Protein AF-A0A0G1ERN3-F1 (afdb_monomer_lite)

Radius of gyration: 11.88 Å; chains: 1; bounding box: 21×25×36 Å

Foldseek 3Di:
DVVQLVVQLVVQVVQAPNVCSNVLSVCLVPHLEDADPDVSCVPPVNQVVSVVSNYHYDHPVVVVVVPD

Structure (mmCIF, N/CA/C/O backbone):
data_AF-A0A0G1ERN3-F1
#
_entry.id   AF-A0A0G1ERN3-F1
#
loop_
_atom_site.group_PDB
_atom_site.id
_atom_site.type_symbol
_atom_site.label_atom_id
_atom_site.label_alt_id
_atom_site.label_comp_id
_atom_site.label_asym_id
_atom_site.label_entity_id
_atom_site.label_seq_id
_atom_site.pdbx_PDB_ins_code
_atom_site.Cartn_x
_atom_site.Cartn_y
_atom_site.Cartn_z
_atom_site.occupancy
_atom_site.B_iso_or_equiv
_atom_site.auth_seq_id
_atom_site.auth_comp_id
_atom_site.auth_asym_id
_atom_site.auth_atom_id
_atom_site.pdbx_PDB_model_num
ATOM 1 N N . MET A 1 1 ? 9.478 -15.283 14.110 1.00 56.56 1 MET A N 1
ATOM 2 C CA . MET A 1 1 ? 8.726 -14.578 13.040 1.00 56.56 1 MET A CA 1
ATOM 3 C C . MET A 1 1 ? 7.327 -14.064 13.428 1.00 56.56 1 MET A C 1
ATOM 5 O O . MET A 1 1 ? 6.988 -12.986 12.972 1.00 56.56 1 MET A O 1
ATOM 9 N N . ARG A 1 2 ? 6.511 -14.709 14.290 1.00 56.97 2 ARG A N 1
ATOM 10 C CA . ARG A 1 2 ? 5.119 -14.2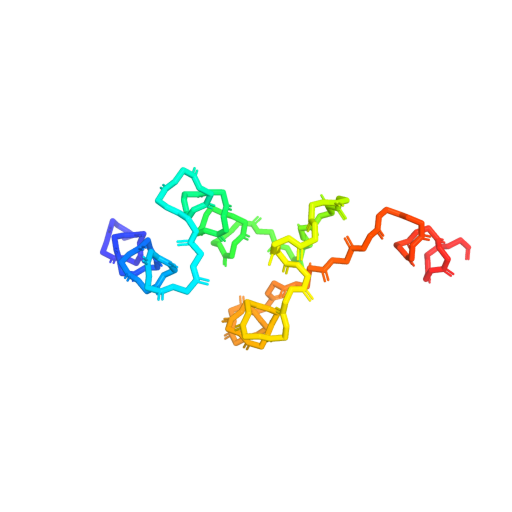49 14.582 1.00 56.97 2 ARG A CA 1
ATOM 11 C C . ARG A 1 2 ? 4.954 -12.837 15.193 1.00 56.97 2 ARG A C 1
ATOM 13 O O . ARG A 1 2 ? 3.922 -12.212 14.976 1.00 56.97 2 ARG A O 1
ATOM 20 N N . LEU A 1 3 ? 5.943 -12.321 15.929 1.00 57.53 3 LEU A N 1
ATOM 21 C CA . LEU A 1 3 ? 5.851 -11.017 16.614 1.00 57.53 3 LEU A CA 1
ATOM 22 C C . LEU A 1 3 ? 5.938 -9.806 15.664 1.00 57.53 3 LEU A C 1
ATOM 24 O O . LEU A 1 3 ? 5.344 -8.765 15.943 1.00 57.53 3 LEU A O 1
ATOM 28 N N . ALA A 1 4 ? 6.642 -9.934 14.533 1.00 62.62 4 ALA A N 1
ATOM 29 C CA . ALA A 1 4 ? 6.806 -8.844 13.566 1.00 62.62 4 ALA A CA 1
ATOM 30 C C . ALA A 1 4 ? 5.491 -8.526 12.829 1.00 62.62 4 ALA A C 1
ATOM 32 O O . ALA A 1 4 ? 5.136 -7.358 12.665 1.00 62.62 4 ALA A O 1
ATOM 33 N N . LYS A 1 5 ? 4.717 -9.567 12.496 1.00 66.19 5 LYS A N 1
ATOM 34 C CA . LYS A 1 5 ? 3.443 -9.471 11.772 1.00 66.19 5 LYS A CA 1
ATOM 35 C C . LYS A 1 5 ? 2.365 -8.710 12.548 1.00 66.19 5 LYS A C 1
ATOM 37 O O . LYS A 1 5 ? 1.753 -7.778 12.029 1.00 66.19 5 LYS A O 1
ATOM 42 N N . ALA A 1 6 ? 2.183 -9.043 13.830 1.00 73.62 6 ALA A N 1
ATOM 43 C CA . ALA A 1 6 ? 1.236 -8.343 14.704 1.00 73.62 6 ALA A CA 1
ATOM 44 C C . ALA A 1 6 ? 1.628 -6.869 14.914 1.00 73.62 6 ALA A C 1
ATOM 46 O O . ALA A 1 6 ? 0.768 -5.988 14.966 1.00 73.62 6 ALA A O 1
ATOM 47 N N . LYS A 1 7 ? 2.937 -6.589 14.974 1.00 83.25 7 LYS A N 1
ATOM 48 C CA . LYS A 1 7 ? 3.473 -5.236 15.148 1.00 83.25 7 LYS A CA 1
ATOM 49 C C . LYS A 1 7 ? 3.223 -4.352 13.923 1.00 83.25 7 LYS A C 1
ATOM 51 O O . LYS A 1 7 ? 2.828 -3.198 14.091 1.00 83.25 7 LYS A O 1
ATOM 56 N N . LEU A 1 8 ? 3.417 -4.873 12.709 1.00 87.38 8 LEU A N 1
ATOM 57 C CA . LEU A 1 8 ? 3.136 -4.133 11.472 1.00 87.38 8 LEU A CA 1
ATOM 58 C C . LEU A 1 8 ? 1.640 -3.889 11.282 1.00 87.38 8 LEU A C 1
ATOM 60 O O . LEU A 1 8 ? 1.248 -2.763 10.984 1.00 87.38 8 LEU A O 1
ATOM 64 N N . LEU A 1 9 ? 0.798 -4.891 11.540 1.00 91.19 9 LEU A N 1
ATOM 65 C CA . LEU A 1 9 ? -0.653 -4.725 11.458 1.00 91.19 9 LEU A CA 1
ATOM 66 C C . LEU A 1 9 ? -1.154 -3.633 12.416 1.00 91.19 9 LEU A C 1
ATOM 68 O O . LEU A 1 9 ? -1.870 -2.726 11.998 1.00 91.19 9 LEU A O 1
ATOM 72 N N . ALA A 1 10 ? -0.723 -3.668 13.680 1.00 91.50 10 ALA A N 1
ATOM 73 C CA . ALA A 1 10 ? -1.092 -2.657 14.670 1.00 91.50 10 ALA A CA 1
ATOM 74 C C . ALA A 1 10 ? -0.554 -1.257 14.325 1.00 91.50 10 ALA A C 1
ATOM 76 O O . ALA A 1 10 ? -1.188 -0.253 14.649 1.00 91.50 10 ALA A O 1
ATOM 77 N N . LYS A 1 11 ? 0.610 -1.171 13.667 1.00 93.19 11 LYS A N 1
ATOM 78 C CA . LYS A 1 11 ? 1.169 0.089 13.156 1.00 93.19 11 LYS A CA 1
ATOM 79 C C . LYS A 1 11 ? 0.301 0.648 12.027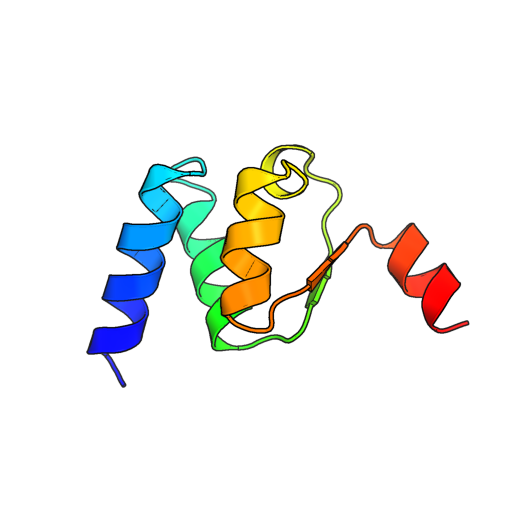 1.00 93.19 11 LYS A C 1
ATOM 81 O O . LYS A 1 11 ? -0.061 1.821 12.078 1.00 93.19 11 LYS A O 1
ATOM 86 N N . TYR A 1 12 ? -0.030 -0.166 11.027 1.00 95.19 12 TYR A N 1
ATOM 87 C CA . TYR A 1 12 ? -0.756 0.295 9.844 1.00 95.19 12 TYR A CA 1
ATOM 88 C C . TYR A 1 12 ? -2.235 0.569 10.111 1.00 95.19 12 TYR A C 1
ATOM 90 O O . TYR A 1 12 ? -2.755 1.551 9.594 1.00 95.19 12 TYR A O 1
ATOM 98 N N . ALA A 1 13 ? -2.874 -0.168 11.021 1.00 95.19 13 ALA A N 1
ATOM 99 C CA . ALA A 1 13 ? -4.254 0.090 11.444 1.00 95.19 13 ALA A CA 1
ATOM 100 C C . ALA A 1 13 ? -4.486 1.487 12.064 1.00 95.19 13 ALA A C 1
ATOM 102 O O . ALA A 1 13 ? -5.631 1.868 12.289 1.00 95.19 13 ALA A O 1
ATOM 103 N N . LYS A 1 14 ? -3.422 2.253 12.357 1.00 96.25 14 LYS A N 1
ATOM 104 C CA . LYS A 1 14 ? -3.498 3.649 12.825 1.00 96.25 14 LYS A CA 1
ATOM 105 C C . LYS A 1 14 ? -3.550 4.681 11.697 1.00 96.25 14 LYS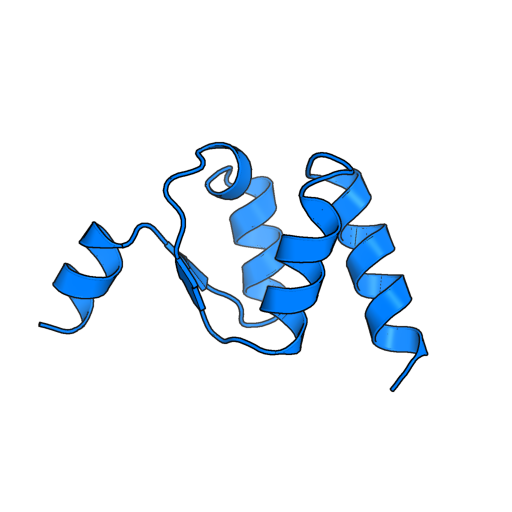 A C 1
ATOM 107 O O . LYS A 1 14 ? -3.851 5.837 11.973 1.00 96.25 14 LYS A O 1
ATOM 112 N N . ILE A 1 15 ? -3.185 4.304 10.471 1.00 96.81 15 ILE A N 1
ATOM 113 C CA . ILE A 1 15 ? -2.984 5.248 9.358 1.00 96.81 15 ILE A CA 1
ATOM 114 C C . ILE A 1 15 ? -3.771 4.897 8.093 1.00 96.81 15 ILE A C 1
ATOM 116 O O . ILE A 1 15 ? -3.820 5.716 7.180 1.00 96.81 15 ILE A O 1
ATOM 120 N N . ILE A 1 16 ? -4.365 3.703 8.035 1.00 96.81 16 ILE A N 1
ATOM 121 C CA . ILE A 1 16 ? -5.220 3.237 6.941 1.00 96.81 16 ILE A CA 1
ATOM 122 C C . ILE A 1 16 ? -6.432 2.497 7.514 1.00 96.81 16 ILE A C 1
ATOM 124 O O . ILE A 1 16 ? -6.413 2.074 8.678 1.00 96.81 16 ILE A O 1
ATOM 128 N N . SER A 1 17 ? -7.482 2.344 6.710 1.00 96.12 17 SER A N 1
ATOM 129 C CA . SER A 1 17 ? -8.670 1.562 7.047 1.00 96.12 17 SER A CA 1
ATOM 130 C C . SER A 1 17 ? -8.316 0.183 7.638 1.00 96.12 17 SER A C 1
ATOM 132 O O . SER A 1 17 ? -7.350 -0.476 7.245 1.00 96.12 17 SER A O 1
ATOM 134 N N . LYS A 1 18 ? -9.132 -0.309 8.581 1.00 93.62 18 LYS A N 1
ATOM 135 C CA . LYS A 1 18 ? -8.936 -1.648 9.175 1.00 93.62 18 LYS A CA 1
ATOM 136 C C . LYS A 1 18 ? -8.987 -2.770 8.136 1.00 93.62 18 LYS A C 1
ATOM 138 O O . LYS A 1 18 ? -8.377 -3.813 8.354 1.00 93.62 18 LYS A O 1
ATOM 143 N N . LYS A 1 19 ? -9.729 -2.564 7.045 1.00 95.00 19 LYS A N 1
ATOM 144 C CA . LYS A 1 19 ? -9.863 -3.524 5.946 1.00 95.00 19 LYS A CA 1
ATOM 145 C C . LYS A 1 19 ? -8.572 -3.615 5.130 1.00 95.00 19 LYS A C 1
ATOM 147 O O . LYS A 1 19 ? -8.199 -4.706 4.713 1.00 95.00 19 LYS A O 1
ATOM 152 N N . ASP A 1 20 ? -7.875 -2.494 4.981 1.00 96.56 20 ASP A N 1
ATOM 153 C CA . ASP A 1 20 ? -6.714 -2.358 4.098 1.00 96.56 20 ASP A CA 1
ATOM 154 C C . ASP A 1 20 ? -5.378 -2.480 4.843 1.00 96.56 20 ASP A C 1
ATOM 156 O O . ASP A 1 20 ? -4.346 -2.814 4.256 1.00 96.56 20 ASP A O 1
ATOM 160 N N . ALA A 1 21 ? -5.389 -2.308 6.168 1.00 96.50 21 ALA A N 1
ATOM 161 C CA . ALA A 1 21 ? -4.216 -2.494 7.019 1.00 96.50 21 ALA A CA 1
ATOM 162 C C . ALA A 1 21 ? -3.541 -3.875 6.862 1.00 96.50 21 ALA A C 1
ATOM 164 O O . ALA A 1 21 ? -2.308 -3.909 6.822 1.00 96.50 21 ALA A O 1
ATOM 165 N N . PRO A 1 22 ? -4.268 -5.007 6.728 1.00 96.00 22 PRO A N 1
ATOM 166 C CA . PRO A 1 22 ? -3.657 -6.305 6.446 1.00 96.00 22 PRO A CA 1
ATOM 167 C C . PRO A 1 22 ? -2.929 -6.366 5.100 1.00 96.00 22 PRO A C 1
ATOM 169 O O . PRO A 1 22 ? -1.881 -7.002 5.021 1.00 96.00 22 PRO A O 1
ATOM 172 N N . ILE A 1 23 ? -3.443 -5.694 4.064 1.00 96.44 23 ILE A N 1
ATOM 173 C CA . ILE A 1 23 ? -2.822 -5.651 2.731 1.00 96.44 23 ILE A CA 1
ATOM 174 C C . ILE A 1 23 ? -1.483 -4.921 2.827 1.00 96.44 23 ILE A C 1
ATOM 176 O O . ILE A 1 23 ? -0.453 -5.452 2.413 1.00 96.44 23 ILE A O 1
ATOM 180 N N . LEU A 1 24 ? -1.484 -3.742 3.456 1.00 96.56 24 LEU A N 1
ATOM 181 C CA . LEU A 1 24 ? -0.277 -2.943 3.652 1.00 96.56 24 LEU A CA 1
ATOM 182 C C . LEU A 1 24 ? 0.762 -3.665 4.521 1.00 96.56 24 LEU A C 1
ATOM 184 O O . LEU A 1 24 ? 1.949 -3.655 4.202 1.00 96.56 24 LEU A O 1
ATOM 188 N N . ALA A 1 25 ? 0.318 -4.313 5.602 1.00 96.19 25 ALA A N 1
ATOM 189 C CA . ALA A 1 25 ? 1.193 -5.082 6.482 1.00 96.19 25 ALA A CA 1
ATOM 190 C C . ALA A 1 25 ? 1.837 -6.269 5.759 1.00 96.19 25 ALA A C 1
ATOM 192 O O . ALA A 1 25 ? 3.032 -6.494 5.918 1.00 96.19 25 ALA A O 1
ATOM 193 N N . CYS A 1 26 ? 1.056 -6.998 4.960 1.00 95.31 26 CYS A N 1
ATOM 194 C CA . CYS A 1 26 ? 1.535 -8.145 4.197 1.00 95.31 26 CYS A CA 1
ATOM 195 C C . CYS A 1 26 ? 2.550 -7.720 3.127 1.00 95.31 26 CYS A C 1
ATOM 197 O O . CYS A 1 26 ? 3.634 -8.294 3.049 1.00 95.31 26 CYS A O 1
ATOM 199 N N . ALA A 1 27 ? 2.239 -6.671 2.358 1.00 96.38 27 ALA A N 1
ATOM 200 C CA . ALA A 1 27 ? 3.146 -6.143 1.342 1.00 96.38 27 ALA A CA 1
ATOM 201 C C . ALA A 1 27 ? 4.472 -5.681 1.962 1.00 96.38 27 ALA A C 1
ATOM 203 O O . ALA A 1 27 ? 5.535 -6.039 1.473 1.00 96.38 27 ALA A O 1
ATOM 204 N N . ALA A 1 28 ? 4.420 -4.967 3.089 1.00 95.56 28 ALA A N 1
ATOM 205 C CA . ALA A 1 28 ? 5.618 -4.478 3.770 1.00 95.56 28 ALA A CA 1
ATOM 206 C C . ALA A 1 28 ? 6.499 -5.588 4.368 1.00 95.56 28 ALA A C 1
ATOM 208 O O . ALA A 1 28 ? 7.650 -5.328 4.709 1.00 95.56 28 ALA A O 1
ATOM 209 N N . GLU A 1 29 ? 5.963 -6.797 4.550 1.00 93.75 29 GLU A N 1
ATOM 210 C CA . GLU A 1 29 ? 6.705 -7.951 5.068 1.00 93.75 29 GLU A CA 1
ATOM 211 C C . GLU A 1 29 ? 7.340 -8.787 3.947 1.00 93.75 29 GLU A C 1
ATOM 213 O O . GLU A 1 29 ? 8.378 -9.411 4.160 1.00 93.75 29 GLU A O 1
ATOM 218 N N . HIS A 1 30 ? 6.719 -8.821 2.766 1.00 94.75 30 HIS A N 1
ATOM 219 C CA . HIS A 1 30 ? 7.019 -9.828 1.746 1.00 94.75 30 HIS A CA 1
ATOM 220 C C . HIS A 1 30 ? 7.333 -9.265 0.360 1.00 94.75 30 HIS A C 1
ATOM 222 O O . HIS A 1 30 ? 7.579 -10.042 -0.561 1.00 94.75 30 HIS A O 1
ATOM 228 N N . SER A 1 31 ? 7.266 -7.952 0.159 1.00 96.00 31 SER A N 1
ATO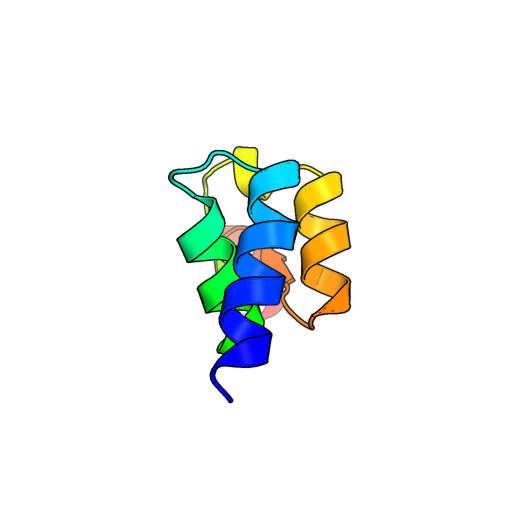M 229 C CA . SER A 1 31 ? 7.358 -7.361 -1.174 1.00 96.00 31 SER A CA 1
ATOM 230 C C . SER A 1 31 ? 8.091 -6.029 -1.163 1.00 96.00 31 SER A C 1
ATOM 232 O O . SER A 1 31 ? 7.953 -5.228 -0.243 1.00 96.00 31 SER A O 1
ATOM 234 N N . ASP A 1 32 ? 8.812 -5.757 -2.247 1.00 96.69 32 ASP A N 1
ATOM 235 C CA . ASP A 1 32 ? 9.435 -4.452 -2.483 1.00 96.69 32 ASP A CA 1
ATOM 236 C C . ASP A 1 32 ? 8.439 -3.433 -3.058 1.00 96.69 32 ASP A C 1
ATOM 238 O O . ASP A 1 32 ? 8.628 -2.225 -2.916 1.00 96.69 32 ASP A O 1
ATOM 242 N N . TYR A 1 33 ? 7.355 -3.908 -3.689 1.00 97.50 33 TYR A N 1
ATOM 243 C CA . TYR A 1 33 ? 6.355 -3.074 -4.355 1.00 97.50 33 TYR A CA 1
ATOM 244 C C . TYR A 1 33 ? 4.925 -3.430 -3.948 1.00 97.50 33 TYR A C 1
ATOM 246 O O . TYR A 1 33 ? 4.550 -4.598 -3.888 1.00 97.50 33 TYR A O 1
ATOM 254 N N . LEU A 1 34 ? 4.103 -2.400 -3.753 1.00 98.00 34 LEU A N 1
ATOM 255 C CA . LEU A 1 34 ? 2.647 -2.489 -3.731 1.00 98.00 34 LEU A CA 1
ATOM 256 C C . LEU A 1 34 ? 2.105 -1.656 -4.891 1.00 98.00 34 LEU A C 1
ATOM 258 O O . LEU A 1 34 ? 2.105 -0.424 -4.841 1.00 98.00 34 LEU A O 1
ATOM 262 N N . LEU A 1 35 ? 1.653 -2.340 -5.939 1.00 98.00 35 LEU A N 1
ATOM 263 C CA . LEU A 1 35 ? 1.026 -1.702 -7.091 1.00 98.00 35 LEU A CA 1
ATOM 264 C C . LEU A 1 35 ? -0.456 -1.495 -6.811 1.00 98.00 35 LEU A C 1
ATOM 266 O O . LEU A 1 35 ? -1.176 -2.454 -6.542 1.00 98.00 35 LEU A O 1
ATOM 270 N N . THR A 1 36 ? -0.919 -0.250 -6.864 1.00 97.69 36 THR A N 1
ATOM 271 C CA . THR A 1 36 ? -2.317 0.056 -6.549 1.00 97.69 36 THR A CA 1
ATOM 272 C C . THR A 1 36 ? -2.828 1.290 -7.282 1.00 97.69 36 THR A C 1
ATOM 274 O O . THR A 1 36 ? -2.077 2.213 -7.593 1.00 97.69 36 THR A O 1
ATOM 277 N N . LEU A 1 37 ? -4.129 1.293 -7.569 1.00 97.88 37 LEU A N 1
ATOM 278 C CA . LEU A 1 37 ? -4.875 2.465 -8.039 1.00 97.88 37 LEU A CA 1
ATOM 279 C C . LEU A 1 37 ? -5.712 3.098 -6.921 1.00 97.88 37 LEU A C 1
ATOM 281 O O . LEU A 1 37 ? -6.336 4.135 -7.134 1.00 97.88 37 LEU A O 1
ATOM 285 N N . ASP A 1 38 ? -5.727 2.483 -5.740 1.00 97.19 38 ASP A N 1
ATOM 286 C CA . ASP A 1 38 ? -6.442 2.995 -4.584 1.00 97.19 38 ASP A CA 1
ATOM 287 C C . ASP A 1 38 ? -5.709 4.213 -4.006 1.00 97.19 38 ASP A C 1
ATOM 289 O O . ASP A 1 38 ? -4.585 4.127 -3.499 1.00 97.19 38 ASP A O 1
ATOM 293 N N . ASN A 1 39 ? -6.372 5.366 -4.083 1.00 96.31 39 ASN A N 1
ATOM 294 C CA . ASN A 1 39 ? -5.830 6.639 -3.627 1.00 96.31 39 ASN A CA 1
ATOM 295 C C . ASN A 1 39 ? -5.603 6.685 -2.111 1.00 96.31 39 ASN A C 1
ATOM 297 O O . ASN A 1 39 ? -4.824 7.522 -1.653 1.00 96.31 39 ASN A O 1
ATOM 301 N N . GLU A 1 40 ? -6.240 5.817 -1.320 1.00 96.94 40 GLU A N 1
ATOM 302 C CA . GLU A 1 40 ? -5.977 5.750 0.115 1.00 96.94 40 GLU A CA 1
ATOM 303 C C . GLU A 1 40 ? -4.519 5.362 0.379 1.00 96.94 40 GLU A C 1
ATOM 305 O O . GLU A 1 40 ? -3.823 6.073 1.104 1.00 96.94 40 GLU A O 1
ATOM 310 N N . PHE A 1 41 ? -4.016 4.321 -0.287 1.00 97.75 41 PHE A N 1
ATOM 311 C CA . PHE A 1 41 ? -2.629 3.859 -0.159 1.00 97.75 41 PHE A CA 1
ATOM 312 C C . PHE A 1 41 ? -1.598 4.868 -0.678 1.00 97.75 41 PHE A C 1
ATOM 314 O O . PHE A 1 41 ? -0.438 4.836 -0.268 1.00 97.75 41 PHE A O 1
ATOM 321 N N . LEU A 1 42 ? -2.022 5.779 -1.555 1.00 97.44 42 LEU A N 1
ATOM 322 C CA . LEU A 1 42 ? -1.173 6.813 -2.144 1.00 97.44 42 LEU A CA 1
ATOM 323 C C . LEU A 1 42 ? -1.084 8.086 -1.288 1.00 97.44 42 LEU A C 1
ATOM 325 O O . LEU A 1 42 ? -0.398 9.039 -1.659 1.00 97.44 42 LEU A O 1
ATOM 329 N N . LYS A 1 43 ? -1.740 8.129 -0.122 1.00 97.94 43 LYS A N 1
ATOM 330 C CA . LYS A 1 43 ? -1.563 9.230 0.833 1.00 97.94 43 LYS A CA 1
ATOM 331 C C . LYS A 1 43 ? -0.121 9.252 1.342 1.00 97.94 43 LYS A C 1
ATOM 333 O O . LYS A 1 43 ? 0.426 8.226 1.746 1.00 97.94 43 LYS A O 1
ATOM 338 N N . ALA A 1 44 ? 0.459 10.449 1.438 1.00 97.38 44 ALA A N 1
ATOM 339 C CA . ALA A 1 44 ? 1.848 10.643 1.862 1.00 97.38 44 ALA A CA 1
ATOM 340 C C . ALA A 1 44 ? 2.187 9.951 3.197 1.00 97.38 44 ALA A C 1
ATOM 342 O O . ALA A 1 44 ? 3.262 9.376 3.340 1.00 97.38 44 ALA A O 1
ATOM 343 N N . ILE A 1 45 ? 1.262 9.943 4.166 1.00 97.31 45 ILE A N 1
ATOM 344 C CA . ILE A 1 45 ? 1.463 9.266 5.458 1.00 97.31 45 ILE A CA 1
ATOM 345 C C . ILE A 1 45 ? 1.659 7.749 5.314 1.00 97.31 45 ILE A C 1
ATOM 347 O O . ILE A 1 45 ? 2.482 7.167 6.024 1.00 97.31 45 ILE A O 1
ATOM 351 N N . ILE A 1 46 ? 0.945 7.112 4.384 1.00 97.62 46 ILE A N 1
ATOM 352 C CA . ILE A 1 46 ? 1.037 5.672 4.131 1.00 97.62 46 ILE A CA 1
ATOM 353 C C . ILE A 1 46 ? 2.326 5.363 3.373 1.00 97.62 46 ILE A C 1
ATOM 355 O O . ILE A 1 46 ? 3.104 4.532 3.844 1.00 97.62 46 ILE A O 1
ATOM 359 N N . ILE A 1 47 ? 2.615 6.105 2.299 1.00 97.81 47 ILE A N 1
ATOM 360 C CA . ILE A 1 47 ? 3.857 5.973 1.520 1.00 97.81 47 ILE A CA 1
ATOM 361 C C . ILE A 1 47 ? 5.0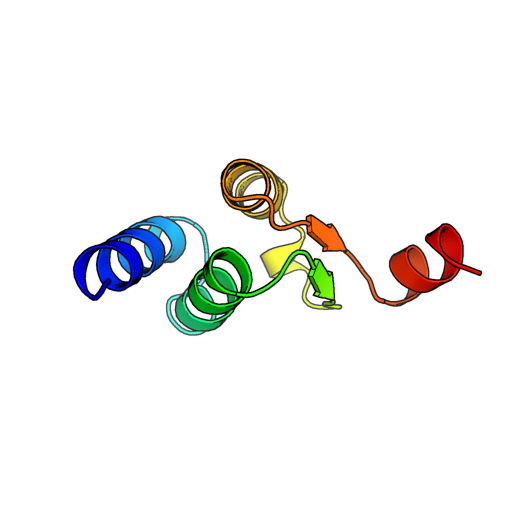86 6.126 2.427 1.00 97.81 47 ILE A C 1
ATOM 363 O O . ILE A 1 47 ? 5.944 5.246 2.470 1.00 97.81 47 ILE A O 1
ATOM 367 N N . ASN A 1 48 ? 5.143 7.191 3.230 1.00 96.94 48 ASN A N 1
ATOM 368 C CA . ASN A 1 48 ? 6.272 7.454 4.126 1.00 96.94 48 ASN A CA 1
ATOM 369 C C . ASN A 1 48 ? 6.428 6.374 5.207 1.00 96.94 48 ASN A C 1
ATOM 371 O O . ASN A 1 48 ? 7.540 6.066 5.637 1.00 96.94 48 ASN A O 1
ATOM 375 N N . SER A 1 49 ? 5.321 5.795 5.677 1.00 96.00 49 SER A N 1
ATOM 376 C CA . SER A 1 49 ? 5.338 4.724 6.677 1.00 96.00 49 SER A CA 1
ATOM 377 C C . SER A 1 49 ? 5.783 3.378 6.096 1.00 96.00 49 SER A C 1
ATOM 379 O O . SER A 1 49 ? 6.446 2.606 6.800 1.00 96.00 49 SER A O 1
ATOM 381 N N . ALA A 1 50 ? 5.423 3.104 4.838 1.00 95.69 50 ALA A N 1
ATOM 382 C CA . ALA A 1 50 ? 5.801 1.924 4.060 1.00 95.69 50 ALA A CA 1
ATOM 383 C C . ALA A 1 50 ? 7.268 1.956 3.611 1.00 95.69 50 ALA A C 1
ATOM 385 O O . ALA A 1 50 ? 7.965 0.956 3.762 1.00 95.69 50 ALA A O 1
ATOM 386 N N . ALA A 1 51 ? 7.771 3.122 3.197 1.00 95.56 51 ALA A N 1
ATOM 387 C CA . ALA A 1 51 ? 9.161 3.304 2.777 1.00 95.56 51 ALA A CA 1
ATOM 388 C C . ALA A 1 51 ? 10.174 2.921 3.872 1.00 95.56 51 ALA A C 1
ATOM 390 O O . ALA A 1 51 ? 11.224 2.358 3.581 1.00 95.56 51 ALA A O 1
ATOM 391 N N . ARG A 1 52 ? 9.835 3.140 5.153 1.00 92.38 52 ARG A N 1
ATOM 392 C CA . ARG A 1 52 ? 10.663 2.706 6.302 1.00 92.38 52 ARG A CA 1
ATOM 393 C C . ARG A 1 52 ? 10.804 1.184 6.419 1.00 92.38 52 ARG A C 1
ATOM 395 O O . ARG A 1 52 ? 11.669 0.718 7.151 1.00 92.38 52 ARG A O 1
ATOM 402 N N . SER A 1 53 ? 9.928 0.436 5.758 1.00 90.88 53 SER A N 1
ATOM 403 C CA . SER A 1 53 ? 9.944 -1.025 5.675 1.00 90.88 53 SER A CA 1
ATOM 404 C C . SER A 1 53 ? 10.488 -1.525 4.332 1.00 90.88 53 SER A C 1
ATOM 406 O O . SER A 1 53 ? 10.415 -2.715 4.073 1.00 90.88 53 SER A O 1
ATOM 408 N N . GLY A 1 54 ? 11.016 -0.641 3.476 1.00 94.94 54 GLY A N 1
ATOM 409 C CA . GLY A 1 54 ? 11.506 -0.997 2.141 1.00 94.94 54 GLY A CA 1
ATOM 410 C C . GLY A 1 54 ? 10.417 -1.116 1.069 1.00 94.94 54 GLY A C 1
ATOM 411 O O . GLY A 1 54 ? 10.744 -1.260 -0.103 1.00 94.94 54 GLY A O 1
ATOM 412 N N . LEU A 1 55 ? 9.138 -0.984 1.435 1.00 97.56 55 LEU A N 1
ATOM 413 C CA . LEU A 1 55 ? 8.020 -1.088 0.499 1.00 97.56 55 LEU A CA 1
ATOM 414 C C . LEU A 1 55 ? 7.806 0.221 -0.271 1.00 97.56 55 LEU A C 1
ATOM 416 O O . LEU A 1 55 ? 7.548 1.271 0.327 1.00 97.56 55 LEU A O 1
ATOM 420 N N . LYS A 1 56 ? 7.812 0.142 -1.602 1.00 97.94 56 LYS A N 1
ATOM 421 C CA . LYS A 1 56 ? 7.403 1.219 -2.511 1.00 97.94 56 LYS A CA 1
ATOM 422 C C . LYS A 1 56 ? 5.951 1.027 -2.940 1.00 97.94 56 LYS A C 1
ATOM 424 O O . LYS A 1 56 ? 5.595 0.008 -3.521 1.00 97.94 56 LYS A O 1
ATOM 429 N N . ILE A 1 57 ? 5.110 2.025 -2.694 1.00 98.25 57 ILE A N 1
ATOM 430 C CA . ILE A 1 57 ? 3.708 2.019 -3.132 1.00 98.25 57 ILE A CA 1
ATOM 431 C C . ILE A 1 57 ? 3.591 2.927 -4.346 1.00 98.25 57 ILE A C 1
ATOM 433 O O . ILE A 1 57 ? 3.819 4.129 -4.215 1.00 98.25 57 ILE A O 1
ATOM 437 N N . ILE A 1 58 ? 3.264 2.368 -5.511 1.00 97.69 58 ILE A N 1
ATOM 438 C CA . ILE A 1 58 ? 3.222 3.129 -6.767 1.00 97.69 58 ILE A CA 1
ATOM 439 C C . ILE A 1 58 ? 2.049 2.690 -7.647 1.00 97.69 58 ILE A C 1
ATOM 441 O O . ILE A 1 58 ? 1.493 1.604 -7.461 1.00 97.69 58 ILE A O 1
ATOM 445 N N . LYS A 1 59 ? 1.660 3.516 -8.624 1.00 98.19 59 LYS A N 1
ATOM 446 C CA . LYS A 1 59 ? 0.636 3.112 -9.595 1.00 98.19 59 LYS A CA 1
ATOM 447 C C . LYS A 1 59 ? 1.229 2.159 -10.638 1.00 98.19 59 LYS A C 1
ATOM 449 O O . LYS A 1 59 ? 2.395 2.308 -10.998 1.00 98.19 59 LYS A O 1
ATOM 454 N N . PRO A 1 60 ? 0.430 1.234 -11.204 1.00 97.62 60 PRO A N 1
ATOM 455 C CA . PRO A 1 60 ? 0.895 0.346 -12.270 1.00 97.62 60 PRO A CA 1
ATOM 456 C C . PRO A 1 60 ? 1.494 1.086 -13.475 1.00 97.62 60 PRO A C 1
ATOM 458 O O . PRO A 1 60 ? 2.515 0.659 -14.003 1.00 97.62 60 PRO A O 1
ATOM 461 N N . LYS A 1 61 ? 0.896 2.218 -13.878 1.00 97.56 61 LYS A N 1
ATOM 462 C CA . LYS A 1 61 ? 1.418 3.056 -14.968 1.00 97.56 61 LYS A CA 1
ATOM 463 C C . LYS A 1 61 ? 2.845 3.530 -14.672 1.00 97.56 61 LYS A C 1
ATOM 465 O O . LYS A 1 61 ? 3.725 3.341 -15.503 1.00 97.56 61 LYS A O 1
ATOM 470 N N . ASP A 1 62 ? 3.064 4.073 -13.477 1.00 96.75 62 ASP A N 1
ATOM 471 C CA . ASP A 1 62 ? 4.366 4.596 -13.057 1.00 96.75 62 ASP A CA 1
ATOM 472 C C . ASP A 1 62 ? 5.409 3.468 -12.972 1.00 96.75 62 ASP A C 1
ATOM 474 O O . ASP A 1 62 ? 6.565 3.656 -13.334 1.00 96.75 62 ASP A O 1
ATOM 478 N N . PHE A 1 63 ? 4.998 2.263 -12.552 1.00 97.00 63 PHE A N 1
ATOM 479 C CA . PHE A 1 63 ? 5.872 1.085 -12.551 1.00 97.00 63 PHE A CA 1
ATOM 480 C C . PHE A 1 63 ? 6.359 0.736 -13.955 1.00 97.00 63 PHE A C 1
ATOM 482 O O . PHE A 1 63 ? 7.554 0.542 -14.162 1.00 97.00 63 PHE A O 1
ATOM 489 N N . ILE A 1 64 ? 5.444 0.686 -14.924 1.00 97.06 64 ILE A N 1
ATOM 490 C CA . ILE A 1 64 ? 5.790 0.404 -16.320 1.00 97.06 64 ILE A CA 1
ATOM 491 C C . ILE A 1 64 ? 6.721 1.489 -16.864 1.00 97.06 64 ILE A C 1
ATOM 493 O O . ILE A 1 64 ? 7.689 1.167 -17.536 1.00 97.06 64 ILE A O 1
ATOM 497 N N . GLU A 1 65 ? 6.473 2.763 -16.559 1.00 97.06 65 GLU A N 1
ATOM 498 C CA . GLU A 1 65 ? 7.324 3.867 -17.020 1.00 97.06 65 GLU A CA 1
ATOM 499 C C . GLU A 1 65 ? 8.755 3.807 -16.465 1.00 97.06 65 GLU A C 1
ATOM 501 O O . GLU A 1 65 ? 9.682 4.180 -17.178 1.00 97.06 65 GLU A O 1
ATOM 506 N N . ILE A 1 66 ? 8.951 3.306 -15.240 1.00 95.62 66 ILE A N 1
ATOM 507 C CA . ILE A 1 66 ? 10.280 3.144 -14.623 1.00 95.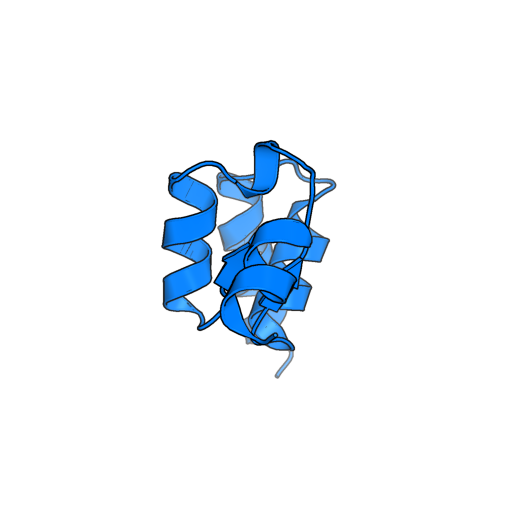62 66 ILE A CA 1
ATOM 508 C C . ILE A 1 66 ? 11.070 1.973 -15.237 1.00 95.62 66 ILE A C 1
ATOM 510 O O . ILE A 1 66 ? 12.296 2.045 -15.294 1.00 95.62 66 ILE A O 1
ATOM 514 N N . TYR A 1 67 ? 10.393 0.897 -15.654 1.00 93.75 67 TYR A N 1
ATOM 515 C CA . TYR A 1 67 ? 11.025 -0.387 -16.006 1.00 93.75 67 TYR A CA 1
ATOM 516 C C . TYR A 1 67 ? 10.866 -0.825 -17.472 1.00 93.75 67 TYR A C 1
ATOM 518 O O . TYR A 1 67 ? 11.267 -1.938 -17.814 1.00 93.75 67 TYR A O 1
ATOM 526 N N . ARG A 1 68 ? 10.264 0.012 -18.318 1.00 85.69 68 ARG A N 1
ATOM 527 C CA . ARG A 1 68 ? 10.190 -0.190 -19.774 1.00 85.69 68 ARG A CA 1
ATOM 528 C C . ARG A 1 68 ? 11.519 0.048 -20.485 1.00 85.69 68 ARG A C 1
ATOM 530 O O . ARG A 1 68 ? 12.321 0.871 -19.995 1.00 85.69 68 ARG A O 1
#

pLDDT: mean 92.71, std 10.04, range [56.56, 98.25]

Secondary structure (DSSP, 8-state):
-HHHHHHHHHHHTTTS-TTTHHHHHHHHHH-SEEE---TTTTSHHHHHHHHTTT-EEE-HHHHHHHH-

Sequence (68 aa):
MRLAKAKLLAKYAKIISKKDAPILACAAEHSDYLLTLDNEFLKAIIINSAARSGLKIIKPKDFIEIYR